Protein AF-A0A1V9YXZ9-F1 (afdb_monomer)

Solvent-accessible surface area (backbone atoms only — not comparable to full-atom values): 8005 Å² total; per-residue (Å²): 137,86,85,82,72,76,82,85,72,82,88,79,87,74,78,75,94,69,91,74,82,91,79,84,87,83,81,93,71,92,66,81,88,67,75,56,61,40,80,80,54,82,39,35,34,46,63,32,90,51,69,82,49,54,15,73,78,79,70,44,78,42,49,56,71,38,57,32,34,32,46,40,29,40,32,82,88,73,49,76,48,74,48,39,28,45,61,88,68,49,91,65,51,86,53,52,82,76,24,50,51,41,85,76,47,51,74,68,54,49,48,52,53,53,50,52,38,56,54,60,64,74,80,106

Radius of gyration: 17.52 Å; Cα contacts (8 Å, |Δi|>4): 151; chains: 1; bounding box: 34×38×49 Å

InterPro domains:
  IPR001510 Zinc finger, PARP-type [SM01336] (46-118)
  IPR036957 Zinc finger, PARP-type superfamily [G3DSA:3.30.1740.10] (43-123)

Sequence (124 aa):
MERYNKRWESERFFYCNVAIAPIDHFSISIMTKSNPWTLNTLPVIGTATSEGCLCQACKKNINEGDIRVGLIFHHLNGYIALDWHHLTCCENPWHLPTLDGFDLLTDEEKHKVHAWIKQSKIGA

Organism: NCBI:txid74557

Structure (mmCIF, N/CA/C/O backbone):
data_AF-A0A1V9YXZ9-F1
#
_entry.id   AF-A0A1V9YXZ9-F1
#
loop_
_atom_site.group_PDB
_atom_site.id
_atom_site.type_symbol
_atom_site.label_atom_id
_atom_site.label_alt_id
_atom_site.label_comp_id
_atom_site.label_asym_id
_atom_site.label_entity_id
_atom_site.label_seq_id
_atom_site.pdbx_PDB_ins_code
_atom_site.Cartn_x
_atom_site.Cartn_y
_atom_site.Cartn_z
_atom_site.occupancy
_atom_site.B_iso_or_equiv
_atom_site.auth_seq_id
_atom_site.auth_comp_id
_atom_site.auth_asym_id
_atom_site.auth_atom_id
_atom_site.pdbx_PDB_model_num
ATOM 1 N N . MET A 1 1 ? -2.073 -25.508 13.163 1.00 37.56 1 MET A N 1
ATOM 2 C CA . MET A 1 1 ? -0.839 -24.873 12.658 1.00 37.56 1 MET A CA 1
ATOM 3 C C . MET A 1 1 ? -0.704 -25.208 11.184 1.00 37.56 1 MET A C 1
ATOM 5 O O . MET A 1 1 ? -1.180 -26.261 10.789 1.00 37.56 1 MET A O 1
ATOM 9 N N . GLU A 1 2 ? -0.134 -24.277 10.418 1.00 33.00 2 GLU A N 1
ATOM 10 C CA . GLU A 1 2 ? 0.171 -24.340 8.976 1.00 33.00 2 GLU A CA 1
ATOM 11 C C . GLU A 1 2 ? -0.996 -24.239 7.981 1.00 33.00 2 GLU A C 1
ATOM 13 O O . GLU A 1 2 ? -1.503 -25.212 7.433 1.00 33.00 2 GLU A O 1
ATOM 18 N N . ARG A 1 3 ? -1.321 -22.991 7.626 1.00 26.98 3 ARG A N 1
ATOM 19 C CA . ARG A 1 3 ? -1.627 -22.635 6.233 1.00 26.98 3 ARG A CA 1
ATOM 20 C C . ARG A 1 3 ? -0.553 -21.671 5.730 1.00 26.98 3 ARG A C 1
ATOM 22 O O . ARG A 1 3 ? -0.813 -20.495 5.514 1.00 26.98 3 ARG A O 1
ATOM 29 N N . TYR A 1 4 ? 0.673 -22.178 5.597 1.00 30.27 4 TYR A N 1
ATOM 30 C CA . TYR A 1 4 ? 1.728 -21.504 4.840 1.00 30.27 4 TYR A CA 1
ATOM 31 C C . TYR A 1 4 ? 1.348 -21.598 3.358 1.00 30.27 4 TYR A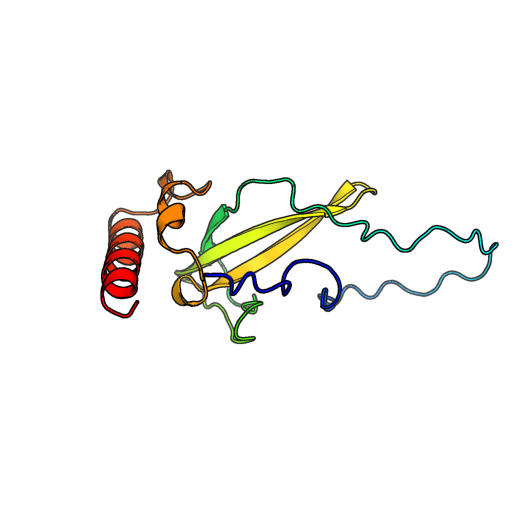 C 1
ATOM 33 O O . TYR A 1 4 ? 1.555 -22.620 2.700 1.00 30.27 4 TYR A O 1
ATOM 41 N N . ASN A 1 5 ? 0.645 -20.581 2.863 1.00 34.03 5 ASN A N 1
ATOM 42 C CA . ASN A 1 5 ? 0.140 -20.563 1.500 1.00 34.03 5 ASN A CA 1
ATOM 43 C C . ASN A 1 5 ? 1.293 -20.170 0.566 1.00 34.03 5 ASN A C 1
ATOM 45 O O . ASN A 1 5 ? 1.694 -19.010 0.516 1.00 34.03 5 ASN A O 1
ATOM 49 N N . LYS A 1 6 ? 1.808 -21.146 -0.191 1.00 32.34 6 LYS A N 1
ATOM 50 C CA . LYS A 1 6 ? 2.884 -21.041 -1.201 1.00 32.34 6 LYS A CA 1
ATOM 51 C C . LYS A 1 6 ? 2.549 -20.143 -2.409 1.00 32.34 6 LYS A C 1
ATOM 53 O O . LYS A 1 6 ? 3.050 -20.345 -3.510 1.00 32.34 6 LYS A O 1
ATOM 58 N N . ARG A 1 7 ? 1.647 -19.172 -2.255 1.00 37.72 7 ARG A N 1
ATOM 59 C CA . ARG A 1 7 ? 1.108 -18.377 -3.366 1.00 37.72 7 ARG A CA 1
ATOM 60 C C . ARG A 1 7 ? 2.096 -17.337 -3.904 1.00 37.72 7 ARG A C 1
ATOM 62 O O . ARG A 1 7 ? 1.895 -16.845 -5.009 1.00 37.72 7 ARG A O 1
ATOM 69 N N . TRP A 1 8 ? 3.163 -17.064 -3.159 1.00 41.72 8 TRP A N 1
ATOM 70 C CA . TRP A 1 8 ? 4.178 -16.066 -3.493 1.00 41.72 8 TRP A CA 1
ATOM 71 C C . TRP A 1 8 ? 5.422 -16.644 -4.186 1.00 41.72 8 TRP A C 1
ATOM 73 O O . TRP A 1 8 ? 6.291 -15.875 -4.580 1.00 41.72 8 TRP A O 1
ATOM 83 N N . GLU A 1 9 ? 5.528 -17.970 -4.354 1.00 34.22 9 GLU A N 1
ATOM 84 C CA . GLU A 1 9 ? 6.829 -18.591 -4.643 1.00 34.22 9 GLU A CA 1
ATOM 85 C C . GLU A 1 9 ? 7.149 -18.962 -6.096 1.00 34.22 9 GLU A C 1
ATOM 87 O O . GLU A 1 9 ? 8.321 -19.232 -6.339 1.00 34.22 9 GLU A O 1
ATOM 92 N N . SER A 1 10 ? 6.247 -18.945 -7.094 1.00 37.34 10 SER A N 1
ATOM 93 C CA . SER A 1 10 ? 6.754 -19.283 -8.448 1.00 37.34 10 SER A CA 1
ATOM 94 C C . SER A 1 10 ? 5.984 -18.944 -9.729 1.00 37.34 10 SER A C 1
ATOM 96 O O . SER A 1 10 ? 6.665 -18.843 -10.742 1.00 37.34 10 SER A O 1
ATOM 98 N N . GLU A 1 11 ? 4.653 -18.789 -9.818 1.00 36.62 11 GLU A N 1
ATOM 99 C CA . GLU A 1 11 ? 4.031 -18.999 -11.159 1.00 36.62 11 GLU A CA 1
ATOM 100 C C . GLU A 1 11 ? 2.892 -18.063 -11.616 1.00 36.62 11 GLU A C 1
ATOM 102 O O . GLU A 1 11 ? 2.134 -18.421 -12.517 1.00 36.62 11 GLU A O 1
ATOM 107 N N . ARG A 1 12 ? 2.751 -16.834 -11.097 1.00 37.88 12 ARG A N 1
ATOM 108 C CA . ARG A 1 12 ? 1.792 -15.856 -11.680 1.00 37.88 12 ARG A CA 1
ATOM 109 C C . ARG A 1 12 ? 2.315 -14.426 -11.772 1.00 37.88 12 ARG A C 1
ATOM 111 O O . ARG A 1 12 ? 1.612 -13.484 -11.417 1.00 37.88 12 ARG A O 1
ATOM 118 N N . PHE A 1 13 ? 3.508 -14.259 -12.327 1.00 37.16 13 PHE A N 1
ATOM 119 C CA . PHE A 1 13 ? 3.968 -12.952 -12.796 1.00 37.16 13 PHE A CA 1
ATOM 120 C C . PHE A 1 13 ? 3.314 -12.659 -14.153 1.00 37.16 13 PHE A C 1
ATOM 122 O O . PHE A 1 13 ? 3.871 -12.933 -15.213 1.00 37.16 13 PHE A O 1
ATOM 129 N N . PHE A 1 14 ? 2.062 -12.196 -14.127 1.00 31.89 14 PHE A N 1
ATOM 130 C CA . PHE A 1 14 ? 1.372 -11.751 -15.335 1.00 31.89 14 PHE A CA 1
ATOM 131 C C . PHE A 1 14 ? 1.866 -10.353 -15.711 1.00 31.89 14 PHE A C 1
ATOM 133 O O . PHE A 1 14 ? 1.565 -9.378 -15.029 1.00 31.89 14 PHE A O 1
ATOM 140 N N . TYR A 1 15 ? 2.625 -10.318 -16.806 1.00 32.00 15 TYR A N 1
ATOM 141 C CA . TYR A 1 15 ? 2.788 -9.232 -17.769 1.00 32.00 15 TYR A CA 1
ATOM 142 C C . TYR A 1 15 ? 1.979 -7.961 -17.468 1.00 32.00 15 TYR A C 1
ATOM 144 O O . TYR A 1 15 ? 0.788 -7.873 -17.766 1.00 32.00 15 TYR A O 1
ATOM 152 N N . CYS A 1 16 ? 2.670 -6.931 -16.981 1.00 29.05 16 CYS A N 1
ATOM 153 C CA . CYS A 1 16 ? 2.324 -5.575 -17.377 1.00 29.05 16 CYS A CA 1
ATOM 154 C C . CYS A 1 16 ? 2.778 -5.416 -18.840 1.00 29.05 16 CYS A C 1
ATOM 156 O O . CYS A 1 16 ? 3.889 -5.820 -19.183 1.00 29.05 16 CYS A O 1
ATOM 158 N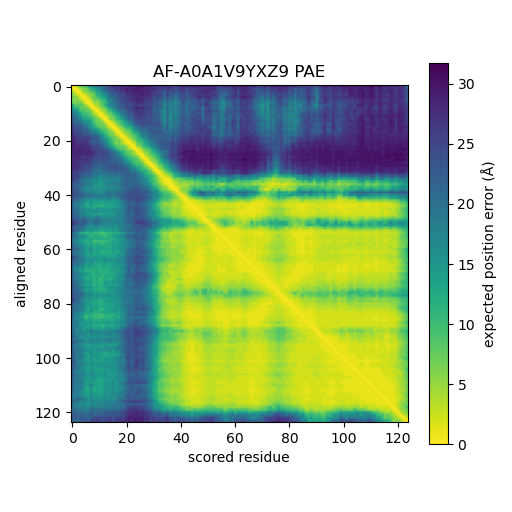 N . ASN A 1 17 ? 1.898 -4.914 -19.706 1.00 31.20 17 ASN A N 1
ATOM 159 C CA . ASN A 1 17 ? 2.102 -4.756 -21.148 1.00 31.20 17 ASN A CA 1
ATOM 160 C C . ASN A 1 17 ? 3.357 -3.929 -21.492 1.00 31.20 17 ASN A C 1
ATOM 162 O O . ASN A 1 17 ? 3.265 -2.728 -21.732 1.00 31.20 17 ASN A O 1
ATOM 166 N N . VAL A 1 18 ? 4.517 -4.572 -21.602 1.00 33.09 18 VAL A N 1
ATOM 167 C CA . VAL A 1 18 ? 5.636 -4.057 -22.391 1.00 33.09 18 VAL A CA 1
ATOM 168 C C . VAL A 1 18 ? 5.811 -5.020 -23.552 1.00 33.09 18 VAL A C 1
ATOM 170 O O . VAL A 1 18 ? 6.306 -6.133 -23.393 1.00 33.09 18 VAL A O 1
ATOM 173 N N . ALA A 1 19 ? 5.320 -4.611 -24.720 1.00 32.62 19 ALA A N 1
ATOM 174 C CA . ALA A 1 19 ? 5.580 -5.304 -25.968 1.00 32.62 19 ALA A CA 1
ATOM 175 C C . ALA A 1 19 ? 7.095 -5.301 -26.214 1.00 32.62 19 ALA A C 1
ATOM 177 O O . ALA A 1 19 ? 7.678 -4.255 -26.493 1.00 32.62 19 ALA A O 1
ATOM 178 N N . ILE A 1 20 ? 7.734 -6.463 -26.100 1.00 36.75 20 ILE A N 1
ATOM 179 C CA . ILE A 1 20 ? 9.104 -6.669 -26.569 1.00 36.75 20 ILE A CA 1
ATOM 180 C C . ILE A 1 20 ? 9.011 -7.677 -27.714 1.00 36.75 20 ILE A C 1
ATOM 182 O O . ILE A 1 20 ? 8.555 -8.805 -27.532 1.00 36.75 20 ILE A O 1
ATOM 186 N N . ALA A 1 21 ? 9.357 -7.206 -28.911 1.00 28.80 21 ALA A N 1
ATOM 187 C CA . ALA A 1 21 ? 9.360 -7.964 -30.158 1.00 28.80 21 ALA A CA 1
ATOM 188 C C . ALA A 1 21 ? 10.332 -9.166 -30.102 1.00 28.80 21 ALA A C 1
ATOM 190 O O . ALA A 1 21 ? 11.296 -9.130 -29.332 1.00 28.80 21 ALA A O 1
ATOM 191 N N . PRO A 1 22 ? 10.116 -10.223 -30.911 1.00 32.91 22 PRO A N 1
ATOM 192 C CA . PRO A 1 22 ? 10.967 -11.405 -30.892 1.00 32.91 22 PRO A CA 1
ATOM 193 C C . PRO A 1 22 ? 12.286 -11.122 -31.620 1.00 32.91 22 PRO A C 1
ATOM 195 O O . PRO A 1 22 ? 12.281 -10.597 -32.733 1.00 32.91 22 PRO A O 1
ATOM 198 N N . ILE A 1 23 ? 13.412 -11.494 -31.009 1.00 40.25 23 ILE A N 1
ATOM 199 C CA . ILE A 1 23 ? 14.691 -11.615 -31.713 1.00 40.25 23 ILE A CA 1
ATOM 200 C C . ILE A 1 23 ? 15.006 -13.105 -31.803 1.00 40.25 23 ILE A C 1
ATOM 202 O O . ILE A 1 23 ? 15.092 -13.801 -30.791 1.00 40.25 23 ILE A O 1
ATOM 206 N N . ASP A 1 24 ? 15.114 -13.565 -33.043 1.00 41.88 24 ASP A N 1
ATOM 207 C CA . ASP A 1 24 ? 15.441 -14.925 -33.438 1.00 41.88 24 ASP A CA 1
ATOM 208 C C . ASP A 1 24 ? 16.827 -15.380 -32.942 1.00 41.88 24 ASP A C 1
ATOM 210 O O . ASP A 1 24 ? 17.812 -14.649 -33.007 1.00 41.88 24 ASP A O 1
ATOM 214 N N . HIS A 1 25 ? 16.862 -16.660 -32.562 1.00 44.31 25 HIS A N 1
ATOM 215 C CA . HIS A 1 25 ? 17.956 -17.618 -32.754 1.00 44.31 25 HIS A CA 1
ATOM 216 C C . HIS A 1 25 ? 19.309 -17.387 -32.039 1.00 44.31 25 HIS A C 1
ATOM 218 O O . HIS A 1 25 ? 20.221 -16.805 -32.615 1.00 44.31 25 HIS A O 1
ATOM 224 N N . PHE A 1 26 ? 19.508 -18.020 -30.866 1.00 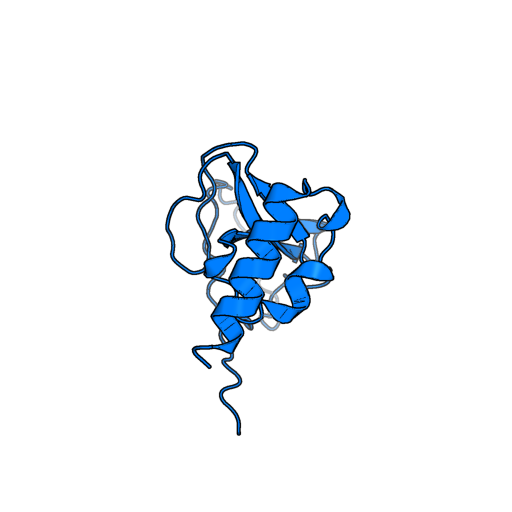36.69 26 PHE A N 1
ATOM 225 C CA . PHE A 1 26 ? 20.723 -18.817 -30.580 1.00 36.69 26 PHE A CA 1
ATOM 226 C C . PHE A 1 26 ? 20.607 -19.684 -29.300 1.00 36.69 26 PHE A C 1
ATOM 228 O O . PHE A 1 26 ? 20.377 -19.174 -28.211 1.00 36.69 26 PHE A O 1
ATOM 235 N N . SER A 1 27 ? 20.845 -20.991 -29.465 1.00 39.25 27 SER A N 1
ATOM 236 C CA . SER A 1 27 ? 21.409 -21.970 -28.510 1.00 39.25 27 SER A CA 1
ATOM 237 C C . SER A 1 27 ? 20.778 -22.156 -27.114 1.00 39.25 27 SER A C 1
ATOM 239 O O . SER A 1 27 ? 21.026 -21.409 -26.173 1.00 3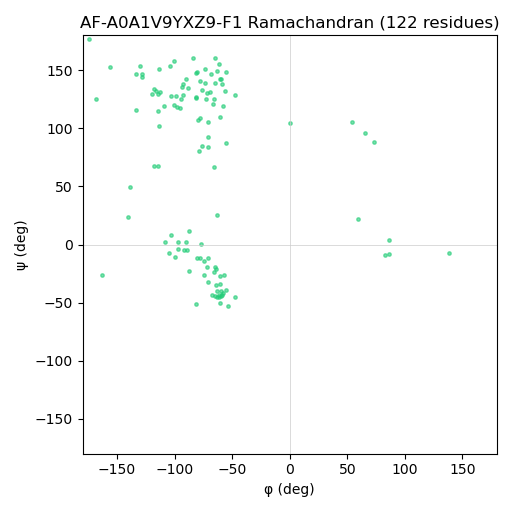9.25 27 SER A O 1
ATOM 241 N N . ILE A 1 28 ? 20.058 -23.275 -26.962 1.00 47.28 28 ILE A N 1
ATOM 242 C CA . ILE A 1 28 ? 19.501 -23.793 -25.703 1.00 47.28 28 ILE A CA 1
ATOM 243 C C . ILE A 1 28 ? 20.633 -24.312 -24.802 1.00 47.28 28 ILE A C 1
ATOM 245 O O . ILE A 1 28 ? 21.156 -25.406 -25.015 1.00 47.28 28 ILE A O 1
ATOM 249 N N . SER A 1 29 ? 20.976 -23.558 -23.758 1.00 40.25 29 SER A N 1
ATOM 250 C CA . SER A 1 29 ? 21.581 -24.106 -22.544 1.00 40.25 29 SER A CA 1
ATOM 251 C C . SER A 1 29 ? 20.466 -24.382 -21.533 1.00 40.25 29 SER A C 1
ATOM 253 O O . SER A 1 29 ? 19.636 -23.527 -21.226 1.00 40.25 29 SER A O 1
ATOM 255 N N . ILE A 1 30 ? 20.408 -25.621 -21.047 1.00 47.75 30 ILE A N 1
ATOM 256 C CA . ILE A 1 30 ? 19.454 -26.064 -20.028 1.00 47.75 30 ILE A CA 1
ATOM 257 C C . ILE A 1 30 ? 19.864 -25.418 -18.698 1.00 47.75 30 ILE A C 1
ATOM 259 O O . ILE A 1 30 ? 20.587 -26.014 -17.905 1.00 47.75 30 ILE A O 1
ATOM 263 N N . MET A 1 31 ? 19.445 -24.174 -18.464 1.00 40.06 31 MET A N 1
ATOM 264 C CA . MET A 1 31 ? 19.453 -23.589 -17.128 1.00 40.06 31 MET A CA 1
ATOM 265 C C . MET A 1 31 ? 18.198 -24.077 -16.410 1.00 40.06 31 MET A C 1
ATOM 267 O O . MET A 1 31 ? 17.084 -23.963 -16.928 1.00 40.06 31 MET A O 1
ATOM 271 N N . THR A 1 32 ? 18.374 -24.662 -15.227 1.00 47.50 32 THR A N 1
ATOM 272 C CA . THR A 1 32 ? 17.273 -24.893 -14.293 1.00 47.50 32 THR A CA 1
ATOM 273 C C . THR A 1 32 ? 16.467 -23.598 -14.188 1.00 47.50 32 THR A C 1
ATOM 275 O O . THR A 1 32 ? 17.045 -22.527 -14.027 1.00 47.50 32 THR A O 1
ATOM 278 N N . LYS A 1 33 ? 15.143 -23.681 -14.372 1.00 52.00 33 LYS A N 1
ATOM 279 C CA . LYS A 1 33 ? 14.213 -22.539 -14.371 1.00 52.00 33 LYS A CA 1
ATOM 280 C C . LYS A 1 33 ? 14.147 -21.881 -12.982 1.00 52.00 33 LYS A C 1
ATOM 282 O O . LYS A 1 33 ? 13.132 -21.980 -12.300 1.00 52.00 33 LYS A O 1
ATOM 287 N N . SER A 1 34 ? 15.224 -21.266 -12.511 1.00 67.25 34 SER A N 1
ATOM 288 C CA . SER A 1 34 ? 15.178 -20.391 -11.349 1.00 67.25 34 SER A CA 1
ATOM 289 C C . SER A 1 34 ? 14.413 -19.132 -11.744 1.00 67.25 34 SER A C 1
ATOM 291 O O . SER A 1 34 ? 14.655 -18.550 -12.802 1.00 67.25 34 SER A O 1
ATOM 293 N N . ASN A 1 35 ? 13.443 -18.737 -10.919 1.00 71.00 35 ASN A N 1
ATOM 294 C CA . ASN A 1 35 ? 12.774 -17.453 -11.079 1.00 71.00 35 ASN A CA 1
ATOM 295 C C . ASN A 1 35 ? 13.849 -16.351 -11.005 1.00 71.00 35 ASN A C 1
ATOM 297 O O . ASN A 1 35 ? 14.525 -16.257 -9.980 1.00 71.00 35 ASN A O 1
ATOM 301 N N . PRO A 1 36 ? 14.043 -15.541 -12.059 1.00 77.69 36 PRO A N 1
ATOM 302 C CA . PRO A 1 36 ? 15.078 -14.516 -12.059 1.00 77.69 36 PRO A CA 1
ATOM 303 C C . PRO A 1 36 ? 14.681 -13.282 -11.236 1.00 77.69 36 PRO A C 1
ATOM 305 O O . PRO A 1 36 ? 15.453 -12.328 -11.180 1.00 77.69 36 PRO A O 1
ATOM 308 N N . TRP A 1 37 ? 13.491 -13.278 -10.626 1.00 75.88 37 TRP A N 1
ATOM 309 C CA . TRP A 1 37 ? 13.005 -12.237 -9.730 1.00 75.88 37 TRP A CA 1
ATOM 310 C C . TRP A 1 37 ? 13.193 -12.627 -8.265 1.00 75.88 37 TRP A C 1
ATOM 312 O O . TRP A 1 37 ? 12.696 -13.662 -7.819 1.00 75.88 37 TRP A O 1
ATOM 322 N N . THR A 1 38 ? 13.828 -11.744 -7.500 1.00 76.06 38 THR A N 1
ATOM 323 C CA . THR A 1 38 ? 13.999 -11.876 -6.051 1.00 76.06 38 THR A CA 1
ATOM 324 C C . THR A 1 38 ? 13.228 -10.770 -5.333 1.00 76.06 38 THR A C 1
ATOM 326 O O . THR A 1 38 ? 13.397 -9.587 -5.640 1.00 76.06 38 THR A O 1
ATOM 329 N N . LEU A 1 39 ? 12.414 -11.149 -4.344 1.00 71.56 39 LEU A N 1
ATOM 330 C CA . LEU A 1 39 ? 11.810 -10.229 -3.375 1.00 71.56 39 LEU A CA 1
ATOM 331 C C . LEU A 1 39 ? 12.892 -9.835 -2.360 1.00 71.56 39 LEU A C 1
ATOM 333 O O . LEU A 1 39 ? 13.064 -10.504 -1.346 1.00 71.56 39 LEU A O 1
ATOM 337 N N . ASN A 1 40 ? 13.698 -8.825 -2.684 1.00 59.81 40 ASN A N 1
ATOM 338 C CA . ASN A 1 40 ? 14.900 -8.501 -1.904 1.00 59.81 40 ASN A CA 1
ATOM 339 C C . ASN A 1 40 ? 14.782 -7.203 -1.089 1.00 59.81 40 ASN A C 1
ATOM 341 O O . ASN A 1 40 ? 15.741 -6.786 -0.446 1.00 59.81 40 ASN A O 1
ATOM 345 N N . THR A 1 41 ? 13.627 -6.543 -1.121 1.00 66.19 41 THR A N 1
ATOM 346 C CA . THR A 1 41 ? 13.435 -5.201 -0.561 1.00 66.19 41 THR A CA 1
ATOM 347 C C . THR A 1 41 ? 12.242 -5.157 0.383 1.00 66.19 41 THR A C 1
ATOM 349 O O . THR A 1 41 ? 11.260 -5.885 0.219 1.00 66.19 41 THR A O 1
ATOM 352 N N . LEU A 1 42 ? 12.356 -4.307 1.410 1.00 73.62 42 LEU A N 1
ATOM 353 C CA . LEU A 1 42 ? 11.254 -4.016 2.320 1.00 73.62 42 LEU A CA 1
ATOM 354 C C . LEU A 1 42 ? 10.060 -3.511 1.492 1.00 73.62 42 LEU A C 1
ATOM 35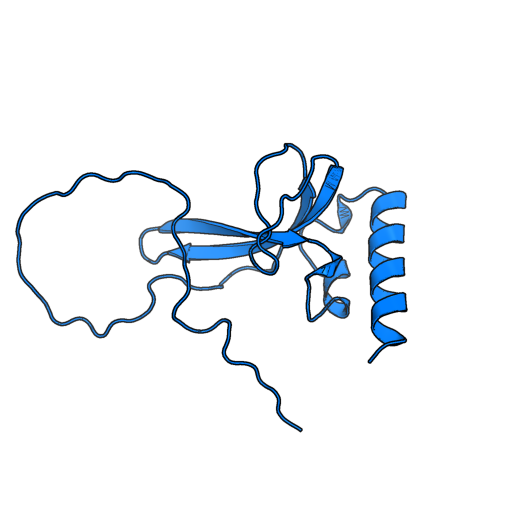6 O O . LEU A 1 42 ? 10.256 -2.651 0.630 1.00 73.62 42 LEU A O 1
ATOM 360 N N . PRO A 1 43 ? 8.841 -4.035 1.714 1.00 86.94 43 PRO A N 1
ATOM 361 C CA . PRO A 1 43 ? 7.655 -3.498 1.069 1.00 86.94 43 PRO A CA 1
ATOM 362 C C . PRO A 1 43 ? 7.515 -2.001 1.350 1.00 86.94 43 PRO A C 1
ATOM 364 O O . PRO A 1 43 ? 7.882 -1.520 2.425 1.00 86.94 43 PRO A O 1
ATOM 367 N N . VAL A 1 44 ? 6.948 -1.285 0.388 1.00 92.31 44 VAL A N 1
ATOM 368 C CA . VAL A 1 44 ? 6.687 0.153 0.487 1.00 92.31 44 VAL A CA 1
ATOM 369 C C . VAL A 1 44 ? 5.206 0.406 0.735 1.00 92.31 44 VAL A C 1
ATOM 371 O O . VAL A 1 44 ? 4.352 -0.382 0.326 1.00 92.31 44 VAL A O 1
ATOM 374 N N . ILE A 1 45 ? 4.877 1.525 1.363 1.00 94.62 45 ILE A N 1
ATOM 375 C CA . ILE A 1 45 ? 3.512 2.029 1.497 1.00 94.62 45 ILE A CA 1
ATOM 376 C C . ILE A 1 45 ? 3.461 3.481 1.035 1.00 94.62 45 ILE A C 1
ATOM 378 O O . ILE A 1 45 ? 4.397 4.251 1.229 1.00 94.62 45 ILE A O 1
ATOM 382 N N . GLY A 1 46 ? 2.359 3.861 0.402 1.00 95.19 46 GLY A N 1
ATOM 383 C CA . GLY A 1 46 ? 2.155 5.234 -0.026 1.00 95.19 46 GLY A CA 1
ATOM 384 C C . GLY A 1 46 ? 0.767 5.458 -0.594 1.00 95.19 46 GLY A C 1
ATOM 385 O O . GLY A 1 46 ? -0.028 4.526 -0.739 1.00 95.19 46 GLY A O 1
ATOM 386 N N . THR A 1 47 ? 0.499 6.705 -0.945 1.00 95.81 47 THR A N 1
ATOM 387 C CA . THR A 1 47 ? -0.763 7.119 -1.556 1.00 95.81 47 THR A CA 1
ATOM 388 C C . THR A 1 47 ? -0.638 7.089 -3.076 1.00 95.81 47 THR A C 1
ATOM 390 O O . THR A 1 47 ? 0.396 7.448 -3.646 1.00 95.81 47 THR A O 1
ATOM 393 N N . ALA A 1 48 ? -1.666 6.597 -3.760 1.00 94.00 48 ALA A N 1
ATOM 394 C CA . ALA A 1 48 ? -1.705 6.579 -5.212 1.00 94.00 48 ALA A CA 1
ATOM 395 C C . ALA A 1 48 ? -1.778 8.011 -5.762 1.00 94.00 48 ALA A C 1
ATOM 397 O O . ALA A 1 48 ? -2.709 8.749 -5.468 1.00 94.00 48 ALA A O 1
ATOM 398 N N . THR A 1 49 ? -0.797 8.389 -6.578 1.00 89.81 49 THR A N 1
ATOM 399 C CA . THR A 1 49 ? -0.699 9.715 -7.214 1.00 89.81 49 THR A CA 1
ATOM 400 C C . THR A 1 49 ? -1.351 9.781 -8.593 1.00 89.81 49 THR A C 1
ATOM 402 O O . THR A 1 49 ? -1.357 10.833 -9.220 1.00 89.81 49 THR A O 1
ATOM 405 N N . SER A 1 50 ? -1.830 8.648 -9.103 1.00 83.31 50 SER A N 1
ATOM 406 C CA . SER A 1 50 ? -2.520 8.549 -10.381 1.00 83.31 50 SER A CA 1
ATOM 407 C C . SER A 1 50 ? -3.417 7.321 -10.412 1.00 83.31 50 SER A C 1
ATOM 409 O O . SER A 1 50 ? -3.147 6.305 -9.757 1.00 83.31 50 SER A O 1
ATOM 411 N N . GLU A 1 51 ? -4.467 7.404 -11.219 1.00 76.12 51 GLU A N 1
ATOM 412 C CA . GLU A 1 51 ? -5.296 6.263 -11.575 1.00 76.12 51 GLU A CA 1
ATOM 413 C C . GLU A 1 51 ? -4.595 5.412 -12.645 1.00 76.12 51 GLU A C 1
ATOM 415 O O . GLU A 1 51 ? -3.971 5.932 -13.570 1.00 76.12 51 GLU A O 1
ATOM 420 N N . GLY A 1 52 ? -4.695 4.084 -12.537 1.00 74.81 52 GLY A N 1
ATOM 421 C CA . GLY A 1 52 ? -4.206 3.172 -13.583 1.00 74.81 52 GLY A CA 1
ATOM 422 C C . GLY A 1 52 ? -3.472 1.931 -13.085 1.00 74.81 52 GLY A C 1
ATOM 423 O O . GLY A 1 52 ? -3.185 1.033 -13.875 1.00 74.81 52 GLY A O 1
ATOM 424 N N . CYS A 1 53 ? -3.192 1.826 -11.784 1.00 82.62 53 CYS A N 1
ATOM 425 C CA . CYS A 1 53 ? -2.622 0.608 -11.211 1.00 82.62 53 CYS A CA 1
ATOM 426 C C . CYS A 1 53 ? -3.727 -0.375 -10.797 1.00 82.62 53 CYS A C 1
ATOM 428 O O . CYS A 1 53 ? -4.699 -0.001 -10.143 1.00 82.62 53 CYS A O 1
ATOM 430 N N . LEU A 1 54 ? -3.557 -1.653 -11.139 1.00 91.31 54 LEU A N 1
ATOM 431 C CA . LEU A 1 54 ? -4.417 -2.738 -10.665 1.00 91.31 54 LEU A CA 1
ATOM 432 C C . LEU A 1 54 ? -3.811 -3.380 -9.419 1.00 91.31 54 LEU A C 1
ATOM 434 O O . LEU A 1 54 ? -2.624 -3.702 -9.393 1.00 91.31 54 LEU A O 1
ATOM 438 N N . CYS A 1 55 ? -4.646 -3.632 -8.416 1.00 93.19 55 CYS A N 1
ATOM 439 C CA . CYS A 1 55 ? -4.255 -4.420 -7.257 1.00 93.19 55 CYS A CA 1
ATOM 440 C C . CYS A 1 55 ? -3.983 -5.869 -7.669 1.00 93.19 55 CYS A C 1
ATOM 442 O O . CYS A 1 55 ? -4.856 -6.545 -8.223 1.00 93.19 55 CYS A O 1
ATOM 444 N N . GLN A 1 56 ? -2.799 -6.389 -7.353 1.00 90.94 56 GLN A N 1
ATOM 445 C CA . GLN A 1 56 ? -2.410 -7.733 -7.779 1.00 90.94 56 GLN A CA 1
ATOM 446 C C . GLN A 1 56 ? -3.151 -8.856 -7.041 1.00 90.94 56 GLN A C 1
ATOM 448 O O . GLN A 1 56 ? -3.258 -9.961 -7.579 1.00 90.94 56 GLN A O 1
ATOM 453 N N . ALA A 1 57 ? -3.738 -8.572 -5.875 1.00 89.00 57 ALA A N 1
ATOM 454 C CA . ALA A 1 57 ? -4.532 -9.537 -5.114 1.00 89.00 57 ALA A CA 1
ATOM 455 C C . ALA A 1 57 ? -5.975 -9.668 -5.633 1.00 89.00 57 ALA A C 1
ATOM 457 O O . ALA A 1 57 ? -6.437 -10.778 -5.894 1.00 89.00 57 ALA A O 1
ATOM 458 N N . CYS A 1 58 ? -6.686 -8.548 -5.804 1.00 92.12 58 CYS A N 1
ATOM 459 C CA . CYS A 1 58 ? -8.115 -8.548 -6.142 1.00 92.12 58 CYS A CA 1
ATOM 460 C C . CYS A 1 58 ? -8.420 -8.185 -7.606 1.00 92.12 58 CYS A C 1
ATOM 462 O O . CYS A 1 58 ? -9.572 -8.283 -8.023 1.00 92.12 58 CYS A O 1
ATOM 464 N N . LYS A 1 59 ? -7.404 -7.774 -8.380 1.00 92.00 59 LYS A N 1
ATOM 465 C CA . LYS A 1 59 ? -7.482 -7.383 -9.800 1.00 92.00 59 LYS A CA 1
ATOM 466 C C . LYS A 1 59 ? -8.428 -6.209 -10.095 1.00 92.00 59 LYS A C 1
ATOM 468 O O . LYS A 1 59 ? -8.859 -6.041 -11.230 1.00 92.00 59 LYS A O 1
ATOM 473 N N . LYS A 1 60 ? -8.724 -5.383 -9.087 1.00 93.06 60 LYS A N 1
ATOM 474 C CA . LYS A 1 60 ? -9.481 -4.127 -9.221 1.00 93.06 60 LYS A CA 1
ATOM 475 C C . LYS A 1 60 ? -8.544 -2.920 -9.241 1.00 93.06 60 LYS A C 1
ATOM 477 O O . LYS A 1 60 ? -7.426 -3.005 -8.729 1.00 93.06 60 LYS A O 1
ATOM 482 N N . ASN A 1 61 ? -9.021 -1.806 -9.790 1.00 94.31 61 ASN A N 1
ATOM 483 C CA . ASN A 1 61 ? -8.290 -0.541 -9.817 1.00 94.31 61 ASN A CA 1
ATOM 484 C C . ASN A 1 61 ? -7.971 -0.038 -8.405 1.00 94.31 61 ASN A C 1
ATOM 486 O O . ASN A 1 61 ? -8.765 -0.188 -7.474 1.00 94.31 61 ASN A O 1
ATOM 490 N N . ILE A 1 62 ? -6.787 0.549 -8.274 1.00 93.50 62 ILE A N 1
ATOM 491 C CA . ILE A 1 62 ? -6.388 1.413 -7.169 1.00 93.50 62 ILE A CA 1
ATOM 492 C C . ILE A 1 62 ? -6.580 2.839 -7.681 1.00 93.50 62 ILE A C 1
ATOM 494 O O . ILE A 1 62 ? -5.971 3.206 -8.692 1.00 93.50 62 ILE A O 1
ATOM 498 N N . ASN A 1 63 ? -7.459 3.596 -7.035 1.00 94.00 63 ASN A N 1
ATOM 499 C CA . ASN A 1 63 ? -7.796 4.944 -7.471 1.00 94.00 63 ASN A CA 1
ATOM 500 C C . ASN A 1 63 ? -6.778 5.946 -6.926 1.00 94.00 63 ASN A C 1
ATOM 502 O O . ASN A 1 63 ? -6.063 5.661 -5.964 1.00 94.00 63 ASN A O 1
ATOM 506 N N . GLU A 1 64 ? -6.709 7.124 -7.535 1.00 93.88 64 GLU A N 1
ATOM 507 C CA . GLU A 1 64 ? -5.906 8.224 -7.012 1.00 93.88 64 GLU A CA 1
ATOM 508 C C . GLU A 1 64 ? -6.376 8.597 -5.596 1.00 93.88 64 GLU A C 1
ATOM 510 O O . GLU A 1 64 ? -7.570 8.600 -5.298 1.00 93.88 64 GLU A O 1
ATOM 515 N N . GLY A 1 65 ? -5.429 8.854 -4.695 1.00 93.88 65 GLY A N 1
ATOM 516 C CA . GLY A 1 65 ? -5.698 9.097 -3.277 1.00 93.88 65 GLY A CA 1
ATOM 517 C C . GLY A 1 65 ? -5.863 7.835 -2.419 1.00 93.88 65 GLY A C 1
ATOM 518 O O . GLY A 1 65 ? -5.870 7.943 -1.192 1.00 93.88 65 GLY A O 1
ATOM 519 N N . ASP A 1 66 ? -5.944 6.634 -3.006 1.00 95.06 66 ASP A N 1
ATOM 520 C CA . ASP A 1 66 ? -5.995 5.395 -2.224 1.00 95.06 66 ASP A CA 1
ATOM 521 C C . ASP A 1 66 ? -4.627 5.062 -1.608 1.00 95.06 66 ASP A C 1
ATOM 523 O O . ASP A 1 66 ? -3.584 5.128 -2.266 1.00 95.06 66 ASP A O 1
ATOM 527 N N . ILE A 1 67 ? -4.635 4.594 -0.355 1.00 96.25 67 ILE A N 1
ATOM 528 C CA . ILE A 1 67 ? -3.447 4.013 0.282 1.00 96.25 67 ILE A CA 1
ATOM 529 C C . ILE A 1 67 ? -3.184 2.632 -0.329 1.00 96.25 67 ILE A C 1
ATOM 531 O O . ILE A 1 67 ? -4.043 1.739 -0.308 1.00 96.25 67 ILE A O 1
ATOM 535 N N . ARG A 1 68 ? -1.966 2.437 -0.830 1.00 95.50 68 ARG A N 1
ATOM 536 C CA . ARG A 1 68 ? -1.508 1.203 -1.470 1.00 95.50 68 ARG A CA 1
ATOM 537 C C . ARG A 1 68 ? -0.180 0.722 -0.901 1.00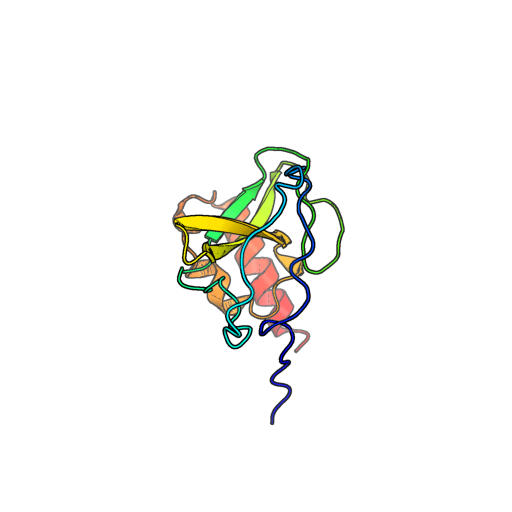 95.50 68 ARG A C 1
ATOM 539 O O . ARG A 1 68 ? 0.631 1.502 -0.409 1.00 95.50 68 ARG A O 1
ATOM 546 N N . VAL A 1 69 ? 0.034 -0.582 -1.003 1.00 93.56 69 VAL A N 1
ATOM 547 C CA . VAL A 1 69 ? 1.242 -1.275 -0.549 1.00 93.56 69 VAL A CA 1
ATOM 548 C C . VAL A 1 69 ? 1.936 -1.887 -1.757 1.00 93.56 69 VAL A C 1
ATOM 550 O O . VAL A 1 69 ? 1.277 -2.501 -2.596 1.00 93.56 69 VAL A O 1
ATOM 553 N N . GLY A 1 70 ? 3.241 -1.673 -1.874 1.00 91.88 70 GLY A N 1
ATOM 554 C CA . GLY A 1 70 ? 4.063 -2.106 -2.996 1.00 91.88 70 GLY A CA 1
ATOM 555 C C . GLY A 1 70 ? 5.062 -3.188 -2.593 1.00 91.88 70 GLY A C 1
ATOM 556 O O . GLY A 1 70 ? 5.791 -3.023 -1.617 1.00 91.88 70 GLY A O 1
ATOM 557 N N . LEU A 1 71 ? 5.128 -4.273 -3.362 1.00 89.00 71 LEU A N 1
ATOM 558 C CA . LEU A 1 71 ? 6.190 -5.277 -3.273 1.00 89.00 71 LEU A CA 1
ATOM 559 C C . LEU A 1 71 ? 7.196 -5.041 -4.395 1.00 89.00 71 LEU A C 1
ATOM 561 O O . LEU A 1 71 ? 6.831 -5.075 -5.570 1.00 89.00 71 LEU A O 1
ATOM 565 N N . ILE A 1 72 ? 8.449 -4.783 -4.029 1.00 85.69 72 ILE A N 1
ATOM 566 C CA . ILE A 1 72 ? 9.526 -4.527 -4.983 1.00 85.69 72 ILE A CA 1
ATOM 567 C C . ILE A 1 72 ? 10.242 -5.845 -5.294 1.00 85.69 72 ILE A C 1
ATOM 569 O O . ILE A 1 72 ? 10.700 -6.556 -4.399 1.00 85.69 72 ILE A O 1
ATOM 573 N N . PHE A 1 73 ? 10.391 -6.143 -6.580 1.00 83.81 73 PHE A N 1
ATOM 574 C CA . PHE A 1 73 ? 11.122 -7.303 -7.074 1.00 83.81 73 PHE A CA 1
ATOM 575 C C . PHE A 1 73 ? 12.305 -6.849 -7.913 1.00 83.81 73 PHE A C 1
ATOM 577 O O . PHE A 1 73 ? 12.163 -6.017 -8.808 1.00 83.81 73 PHE A O 1
ATOM 584 N N . HIS A 1 74 ? 13.464 -7.444 -7.660 1.00 82.69 74 HIS A N 1
ATOM 585 C CA . HIS A 1 74 ? 14.665 -7.221 -8.453 1.00 82.69 74 HIS A CA 1
ATOM 586 C C . HIS A 1 74 ? 14.894 -8.403 -9.386 1.00 82.69 74 HIS A C 1
ATOM 588 O O . HIS A 1 74 ? 14.935 -9.548 -8.941 1.00 82.69 74 HIS A O 1
ATOM 594 N N . HIS A 1 75 ? 15.063 -8.125 -10.673 1.00 82.25 75 HIS A N 1
ATOM 595 C CA . HIS A 1 75 ? 15.510 -9.108 -11.646 1.00 82.25 75 HIS A CA 1
ATOM 596 C C . HIS A 1 75 ? 17.032 -9.245 -11.588 1.00 82.25 75 HIS A C 1
ATOM 598 O O . HIS A 1 75 ? 17.739 -8.247 -11.431 1.00 82.25 75 HIS A O 1
ATOM 604 N N . LEU A 1 76 ? 17.557 -10.441 -11.849 1.00 79.75 76 LEU A N 1
ATOM 605 C CA . LEU A 1 76 ? 19.005 -10.679 -11.955 1.00 79.75 76 LEU A CA 1
ATOM 606 C C . LEU A 1 76 ? 19.696 -9.802 -13.018 1.00 79.75 76 LEU A C 1
ATOM 608 O O . LEU A 1 76 ? 20.869 -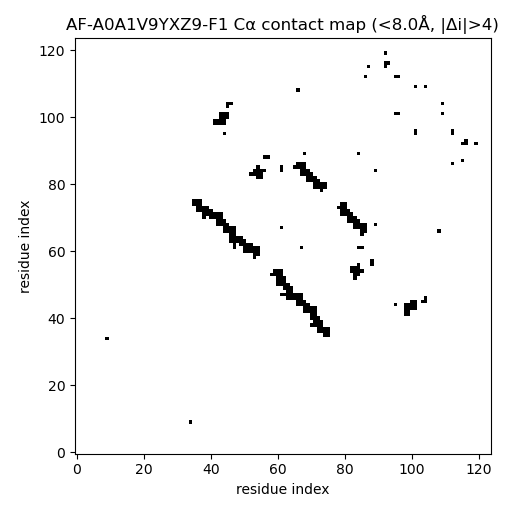9.476 -12.880 1.00 79.75 76 LEU A O 1
ATOM 612 N N . ASN A 1 77 ? 18.957 -9.360 -14.040 1.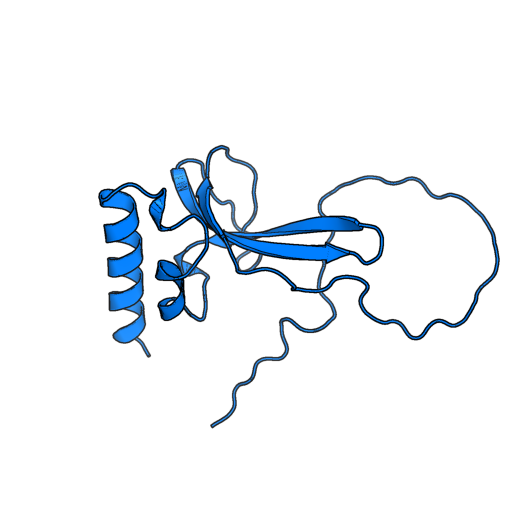00 84.44 77 ASN A N 1
ATOM 613 C CA . ASN A 1 77 ? 19.460 -8.450 -15.086 1.00 84.44 77 ASN A CA 1
ATOM 614 C C . ASN A 1 77 ? 19.322 -6.954 -14.729 1.00 84.44 77 ASN A C 1
ATOM 616 O O . ASN A 1 77 ? 19.448 -6.108 -15.608 1.00 84.44 77 ASN A O 1
ATOM 620 N N . GLY A 1 78 ? 19.009 -6.615 -13.475 1.00 80.00 78 GLY A N 1
ATOM 621 C CA . GLY A 1 78 ? 18.933 -5.229 -13.001 1.00 80.00 78 GLY A CA 1
ATOM 622 C C . GLY A 1 78 ? 17.591 -4.521 -13.219 1.00 80.00 78 GLY A C 1
ATOM 623 O O . GLY A 1 78 ? 17.475 -3.343 -12.891 1.00 80.00 78 GLY A O 1
ATOM 624 N N . TYR A 1 79 ? 16.566 -5.207 -13.733 1.00 80.75 79 TYR A N 1
ATOM 625 C CA . TYR A 1 79 ? 15.206 -4.655 -13.792 1.00 80.75 79 TYR A CA 1
ATOM 626 C C . TYR A 1 79 ? 14.552 -4.629 -12.409 1.00 80.75 79 TYR A C 1
ATOM 628 O O . TYR A 1 79 ? 14.825 -5.485 -11.569 1.00 80.75 79 TYR A O 1
ATOM 636 N N . ILE A 1 80 ? 13.645 -3.675 -12.199 1.00 84.38 80 ILE A N 1
ATOM 637 C CA . ILE A 1 80 ? 12.822 -3.582 -10.993 1.00 84.38 80 ILE A CA 1
ATOM 638 C C . ILE A 1 80 ? 11.357 -3.684 -11.409 1.00 84.38 80 ILE A C 1
ATOM 640 O O . ILE A 1 80 ? 10.918 -2.974 -12.314 1.00 84.38 80 ILE A O 1
ATOM 644 N N . ALA A 1 81 ? 10.609 -4.563 -10.750 1.00 84.50 81 ALA A N 1
ATOM 645 C CA . ALA A 1 81 ? 9.159 -4.641 -10.851 1.00 84.50 81 ALA A CA 1
ATOM 646 C C . ALA A 1 81 ? 8.528 -4.250 -9.512 1.00 84.50 81 ALA A C 1
ATOM 648 O O . ALA A 1 81 ? 9.130 -4.434 -8.454 1.00 84.50 81 ALA A O 1
ATOM 649 N N . LEU A 1 82 ? 7.320 -3.695 -9.571 1.00 86.75 82 LEU A N 1
ATOM 650 C CA . LEU A 1 82 ? 6.578 -3.247 -8.401 1.00 86.75 82 LEU A CA 1
ATOM 651 C C . LEU A 1 82 ? 5.137 -3.735 -8.498 1.00 86.75 82 LEU A C 1
ATOM 653 O O . LEU A 1 82 ? 4.395 -3.306 -9.385 1.00 86.75 82 LEU A O 1
ATOM 657 N N . ASP A 1 83 ? 4.745 -4.599 -7.569 1.00 90.00 83 ASP A N 1
ATOM 658 C CA . ASP A 1 83 ? 3.367 -5.064 -7.458 1.00 90.00 83 ASP A CA 1
ATOM 659 C C . ASP A 1 83 ? 2.620 -4.225 -6.432 1.00 90.00 83 ASP A C 1
ATOM 661 O O . ASP A 1 83 ? 2.952 -4.222 -5.248 1.00 90.00 83 ASP A O 1
ATOM 665 N N . TRP A 1 84 ? 1.588 -3.521 -6.892 1.00 92.69 84 TRP A N 1
ATOM 666 C CA . TRP A 1 84 ? 0.720 -2.727 -6.031 1.00 92.69 84 TRP A CA 1
ATOM 667 C C . TRP A 1 84 ? -0.464 -3.541 -5.507 1.00 92.69 84 TRP A C 1
ATOM 669 O O . TRP A 1 84 ? -1.088 -4.323 -6.228 1.00 92.69 84 TRP A O 1
ATOM 679 N N . HIS A 1 85 ? -0.824 -3.292 -4.253 1.00 93.12 85 HIS A N 1
ATOM 680 C CA . HIS A 1 85 ? -1.945 -3.902 -3.549 1.00 93.12 85 HIS A CA 1
ATOM 681 C C . HIS A 1 85 ? -2.749 -2.829 -2.810 1.00 93.12 85 HIS A C 1
ATOM 683 O O . HIS A 1 85 ? -2.181 -1.861 -2.305 1.00 93.12 85 HIS A O 1
ATOM 689 N N . HIS A 1 86 ? -4.069 -3.003 -2.699 1.00 95.12 86 HIS A N 1
ATOM 690 C CA . HIS A 1 86 ? -4.865 -2.190 -1.773 1.00 95.12 86 HIS A CA 1
ATOM 691 C C . HIS A 1 86 ? -4.425 -2.447 -0.331 1.00 95.12 86 HIS A C 1
ATOM 693 O O . HIS A 1 86 ? -4.102 -3.584 0.025 1.00 95.12 86 HIS A O 1
ATOM 699 N N . LEU A 1 87 ? -4.543 -1.429 0.524 1.00 94.12 87 LEU A N 1
ATOM 700 C CA . LEU A 1 87 ? -4.358 -1.553 1.973 1.00 94.12 87 LEU A CA 1
ATOM 701 C C . LEU A 1 87 ? -5.122 -2.755 2.567 1.00 94.12 87 LEU A C 1
ATOM 703 O O . LEU A 1 87 ? -4.571 -3.540 3.337 1.00 94.12 87 LEU A O 1
ATOM 707 N N . THR A 1 88 ? -6.379 -2.934 2.157 1.00 93.19 88 THR A N 1
ATOM 708 C CA . THR A 1 88 ? -7.276 -3.990 2.657 1.00 93.19 88 THR A CA 1
ATOM 709 C C . THR A 1 88 ? -7.019 -5.372 2.063 1.00 93.19 88 THR A C 1
ATOM 711 O O . THR A 1 88 ? -7.548 -6.364 2.555 1.00 93.19 88 THR A O 1
ATOM 714 N N . CYS A 1 89 ? -6.205 -5.462 1.009 1.00 91.88 89 CYS A N 1
ATOM 715 C CA . CYS A 1 89 ? -5.827 -6.732 0.391 1.00 91.88 89 CYS A CA 1
ATOM 716 C C . CYS A 1 89 ? -4.560 -7.343 1.011 1.00 91.88 89 CYS A C 1
ATOM 718 O O . CYS A 1 89 ? -4.091 -8.375 0.536 1.00 91.88 89 CYS A O 1
ATOM 720 N N . CYS A 1 90 ? -3.987 -6.704 2.034 1.00 84.12 90 CYS A N 1
ATOM 721 C CA . CYS A 1 90 ? -2.790 -7.182 2.713 1.00 84.12 90 CYS A CA 1
ATOM 722 C C . CYS A 1 90 ? -3.138 -8.265 3.743 1.00 84.12 90 CYS A C 1
ATOM 724 O O . CYS A 1 90 ? -3.949 -8.030 4.636 1.00 84.12 90 CYS A O 1
ATOM 726 N N . GLU A 1 91 ? -2.478 -9.424 3.662 1.00 77.75 91 GLU A N 1
ATOM 727 C CA . GLU A 1 91 ? -2.677 -10.539 4.606 1.00 77.75 91 GLU A CA 1
ATOM 728 C C . GLU A 1 91 ? -2.098 -10.234 5.998 1.00 77.75 91 GLU A C 1
ATOM 730 O O . GLU A 1 91 ? -2.661 -10.643 7.013 1.00 77.75 91 GLU A O 1
ATOM 735 N N . ASN A 1 92 ? -1.007 -9.457 6.055 1.00 82.56 92 ASN A N 1
ATOM 736 C CA . ASN A 1 92 ? -0.254 -9.191 7.283 1.00 82.56 92 ASN A CA 1
ATOM 737 C C . ASN A 1 92 ? -0.265 -7.690 7.643 1.00 82.56 92 ASN A C 1
ATOM 739 O O . ASN A 1 92 ? 0.783 -7.038 7.607 1.00 82.56 92 ASN A O 1
ATOM 743 N N . PRO A 1 93 ? -1.421 -7.109 8.019 1.00 85.88 93 PRO A N 1
ATOM 744 C CA . PRO A 1 93 ? -1.548 -5.669 8.244 1.00 85.88 93 PRO A CA 1
ATOM 745 C C . PRO A 1 93 ? -0.700 -5.151 9.422 1.00 85.88 93 PRO A C 1
ATOM 747 O O . PRO A 1 93 ? -0.375 -3.970 9.480 1.00 85.88 93 PRO A O 1
ATOM 750 N N . TRP A 1 94 ? -0.276 -6.018 10.346 1.00 86.25 94 TRP A N 1
ATOM 751 C CA . TRP A 1 94 ? 0.540 -5.651 11.516 1.00 86.25 94 TRP A CA 1
ATOM 752 C C . TRP A 1 94 ? 1.896 -5.032 11.173 1.00 86.25 94 TRP A C 1
ATOM 754 O O . TRP A 1 94 ? 2.413 -4.252 11.967 1.00 86.25 94 TRP A O 1
ATOM 764 N N . HIS A 1 95 ? 2.450 -5.361 10.005 1.00 87.88 95 HIS A N 1
ATOM 765 C CA . HIS A 1 95 ? 3.738 -4.843 9.544 1.00 87.88 95 HIS A CA 1
ATOM 766 C C . HIS A 1 95 ? 3.616 -3.535 8.753 1.00 87.88 95 HIS A C 1
ATOM 768 O O . HIS A 1 95 ? 4.631 -2.940 8.419 1.00 87.88 95 HIS A O 1
ATOM 774 N N . LEU A 1 96 ? 2.402 -3.051 8.467 1.00 90.81 96 LEU A N 1
ATOM 775 C CA . LEU A 1 96 ? 2.209 -1.825 7.682 1.00 90.81 96 LEU A CA 1
ATOM 776 C C . LEU A 1 96 ? 2.935 -0.594 8.263 1.00 90.81 96 LEU A C 1
ATOM 778 O O .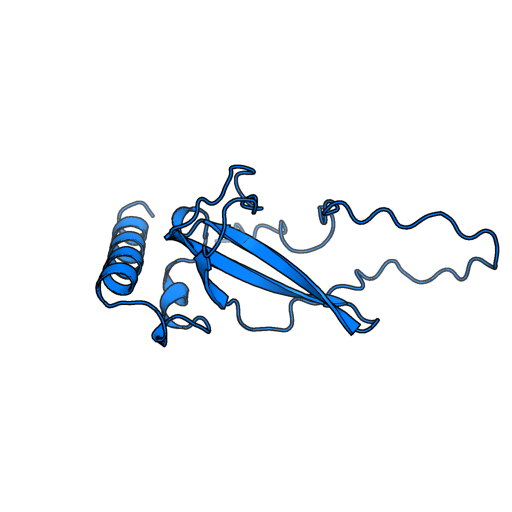 LEU A 1 96 ? 3.511 0.150 7.474 1.00 90.81 96 LEU A O 1
ATOM 782 N N . PRO A 1 97 ? 2.991 -0.380 9.596 1.00 93.56 97 PRO A N 1
ATOM 783 C CA . PRO A 1 97 ? 3.730 0.749 10.165 1.00 93.56 97 PRO A CA 1
ATOM 784 C C . PRO A 1 97 ? 5.255 0.624 10.066 1.00 93.56 97 PRO A C 1
ATOM 786 O O . PRO A 1 97 ? 5.953 1.587 10.351 1.00 93.56 97 PRO A O 1
ATOM 789 N N . THR A 1 98 ? 5.786 -0.553 9.715 1.00 91.12 98 THR A N 1
ATOM 790 C CA . THR A 1 98 ? 7.232 -0.772 9.544 1.00 91.12 98 THR A CA 1
ATOM 791 C C . THR A 1 98 ? 7.669 -0.679 8.084 1.00 91.12 98 THR A C 1
ATOM 793 O O . THR A 1 98 ? 8.827 -0.963 7.786 1.00 91.12 98 THR A O 1
ATOM 796 N N . LEU A 1 99 ? 6.745 -0.384 7.165 1.00 91.06 99 LEU A N 1
ATOM 797 C CA . LEU A 1 99 ? 7.036 -0.299 5.738 1.00 91.06 99 LEU A CA 1
ATOM 798 C C . LEU A 1 99 ? 7.671 1.040 5.385 1.00 91.06 99 LEU A C 1
ATOM 800 O O . LEU A 1 99 ? 7.348 2.074 5.973 1.00 91.06 99 LEU A O 1
ATOM 804 N N . ASP A 1 100 ? 8.538 1.013 4.377 1.00 92.31 100 ASP A N 1
ATOM 805 C CA . ASP A 1 100 ? 9.144 2.235 3.866 1.00 92.31 100 ASP A CA 1
ATOM 806 C C . ASP A 1 100 ? 8.068 3.144 3.247 1.00 92.31 100 ASP A C 1
ATOM 808 O O . ASP A 1 100 ? 7.130 2.672 2.601 1.00 92.31 100 ASP A O 1
ATOM 812 N N . GLY A 1 101 ? 8.171 4.448 3.493 1.00 93.69 101 GLY A N 1
ATOM 813 C CA . GLY A 1 101 ? 7.160 5.441 3.121 1.00 93.69 101 GLY A CA 1
ATOM 814 C C . GLY A 1 101 ? 6.025 5.649 4.133 1.00 93.69 101 GLY A C 1
ATOM 815 O O . GLY A 1 101 ? 5.281 6.619 3.991 1.00 93.69 101 GLY A O 1
ATOM 816 N N . PHE A 1 102 ? 5.906 4.839 5.197 1.00 94.88 102 PHE A N 1
ATOM 817 C CA . PHE A 1 102 ? 4.860 5.037 6.216 1.00 94.88 102 PHE A CA 1
ATOM 818 C C . PHE A 1 102 ? 4.964 6.406 6.901 1.00 94.88 102 PHE A C 1
ATOM 820 O O . PHE A 1 102 ? 3.955 7.080 7.113 1.00 94.88 102 PHE A O 1
ATOM 827 N N . ASP A 1 103 ? 6.183 6.855 7.199 1.00 95.81 103 ASP A N 1
ATOM 828 C CA . ASP A 1 103 ? 6.418 8.141 7.860 1.00 95.81 103 ASP A CA 1
ATOM 829 C C . ASP A 1 103 ? 6.014 9.343 6.998 1.00 95.81 103 ASP A C 1
ATOM 831 O O . ASP A 1 103 ? 5.679 10.392 7.553 1.00 95.81 103 ASP A O 1
ATOM 835 N N . LEU A 1 104 ? 5.974 9.168 5.672 1.00 96.12 104 LEU A N 1
ATOM 836 C CA . LEU A 1 104 ? 5.590 10.192 4.697 1.00 96.12 104 LEU A CA 1
ATOM 837 C C . LEU A 1 104 ? 4.071 10.351 4.552 1.00 96.12 104 LEU A C 1
ATOM 839 O O . LEU A 1 104 ? 3.621 11.319 3.943 1.00 96.12 104 LEU A O 1
ATOM 843 N N . LEU A 1 105 ? 3.283 9.423 5.102 1.00 96.25 105 LEU A N 1
ATOM 844 C CA . LEU A 1 105 ? 1.829 9.543 5.142 1.00 96.25 105 LEU A CA 1
ATOM 845 C C . LEU A 1 105 ? 1.402 10.682 6.077 1.00 96.25 105 LEU A C 1
ATOM 847 O O . LEU A 1 105 ? 2.008 10.926 7.127 1.00 96.25 105 LEU A O 1
ATOM 851 N N . THR A 1 106 ? 0.302 11.338 5.727 1.00 97.06 106 THR A N 1
ATOM 852 C CA . THR A 1 106 ? -0.381 12.303 6.593 1.00 97.06 106 THR A CA 1
ATOM 853 C C . THR A 1 106 ? -0.946 11.622 7.842 1.00 97.06 106 THR A C 1
ATOM 855 O O . THR A 1 106 ? -1.181 10.411 7.868 1.00 97.06 106 THR A O 1
ATOM 858 N N . ASP A 1 107 ? -1.226 12.399 8.889 1.00 97.50 107 ASP A N 1
ATOM 859 C CA . ASP A 1 107 ? -1.815 11.861 10.123 1.00 97.50 107 ASP A CA 1
ATOM 860 C C . ASP A 1 107 ? -3.183 11.200 9.882 1.00 97.50 107 ASP A C 1
ATOM 862 O O . ASP A 1 107 ? -3.508 10.185 10.504 1.00 97.50 107 ASP A O 1
ATOM 866 N N . GLU A 1 108 ? -3.969 11.723 8.934 1.00 96.38 108 GLU A N 1
ATOM 867 C CA . GLU A 1 108 ? -5.247 11.126 8.536 1.00 96.38 108 GLU A CA 1
ATOM 868 C C . GLU A 1 108 ? -5.045 9.749 7.882 1.00 96.38 108 GLU A C 1
ATOM 870 O O . GLU A 1 108 ? -5.746 8.784 8.202 1.00 96.38 108 GLU A O 1
ATOM 875 N N . GLU A 1 109 ? -4.063 9.621 6.992 1.00 97.12 109 GLU A N 1
ATOM 876 C CA . GLU A 1 109 ? -3.728 8.356 6.333 1.00 97.12 109 GLU A CA 1
ATOM 877 C C . GLU A 1 109 ? -3.161 7.338 7.326 1.00 97.12 109 GLU A C 1
ATOM 879 O O . GLU A 1 109 ? -3.602 6.185 7.346 1.00 97.12 109 GLU A O 1
ATOM 884 N N . LYS A 1 110 ? -2.266 7.761 8.227 1.00 97.56 110 LYS A N 1
ATOM 885 C CA . LYS A 1 110 ? -1.761 6.922 9.327 1.00 97.56 110 LYS A CA 1
ATOM 886 C C . LYS A 1 110 ? -2.906 6.429 10.210 1.00 97.56 110 LYS A C 1
ATOM 888 O O . LYS A 1 110 ? -2.952 5.247 10.563 1.00 97.56 110 LYS A O 1
ATOM 893 N N . HIS A 1 111 ? -3.881 7.289 10.512 1.00 97.12 111 HIS A N 1
ATOM 894 C CA . HIS A 1 111 ? -5.081 6.894 11.246 1.00 97.12 111 HIS A CA 1
ATOM 895 C C . HIS A 1 111 ? -5.891 5.825 10.494 1.00 97.12 111 HIS A C 1
ATOM 897 O O . HIS A 1 111 ? -6.298 4.836 11.108 1.00 97.12 111 HIS A O 1
ATOM 903 N N . LYS A 1 112 ? -6.076 5.957 9.171 1.00 96.06 112 LYS A N 1
ATOM 904 C CA . LYS A 1 112 ? -6.744 4.939 8.332 1.00 96.06 112 LYS A CA 1
ATOM 905 C C . LYS A 1 112 ? -6.013 3.594 8.377 1.00 96.06 112 LYS A C 1
ATOM 907 O O . LYS A 1 112 ? -6.657 2.562 8.579 1.00 96.06 112 LYS A O 1
ATOM 912 N N . VAL A 1 113 ? -4.682 3.594 8.274 1.00 95.94 113 VAL A N 1
ATOM 913 C CA . VAL A 1 113 ? -3.865 2.373 8.388 1.00 95.94 113 VAL A CA 1
ATOM 914 C C . VAL A 1 113 ? -4.055 1.719 9.756 1.00 95.94 113 VAL A C 1
ATOM 916 O O . VAL A 1 113 ? -4.383 0.536 9.839 1.00 95.94 113 VAL A O 1
ATOM 919 N N . HIS A 1 114 ? -3.936 2.477 10.847 1.00 96.00 114 HIS A N 1
ATOM 920 C CA . HIS A 1 114 ? -4.131 1.937 12.193 1.00 96.00 114 HIS A CA 1
ATOM 921 C C . HIS A 1 114 ? -5.563 1.452 12.452 1.00 96.00 114 HIS A C 1
ATOM 923 O O . HIS A 1 114 ? -5.751 0.462 13.163 1.00 96.00 114 HIS A O 1
ATOM 929 N N . ALA A 1 115 ? -6.573 2.112 11.884 1.00 94.69 115 ALA A N 1
ATOM 930 C CA . ALA A 1 115 ? -7.959 1.668 11.964 1.00 94.69 115 ALA A CA 1
ATOM 931 C C . ALA A 1 115 ? -8.151 0.312 11.268 1.00 94.69 115 ALA A C 1
ATOM 933 O O . ALA A 1 115 ? -8.738 -0.593 11.864 1.00 94.69 115 ALA A O 1
ATOM 934 N N . TRP A 1 116 ? -7.594 0.134 10.066 1.00 93.12 116 TRP A N 1
ATOM 935 C CA . TRP A 1 116 ? -7.623 -1.144 9.348 1.00 93.12 116 TRP A CA 1
ATOM 936 C C . TRP A 1 116 ? -6.913 -2.261 10.118 1.00 93.12 116 TRP A C 1
ATOM 938 O O . TRP A 1 116 ? -7.450 -3.360 10.281 1.00 93.12 116 TRP A O 1
ATOM 948 N N . ILE A 1 117 ? -5.732 -1.958 10.658 1.00 92.81 117 ILE A N 1
ATOM 949 C CA . ILE A 1 117 ? -4.974 -2.860 11.522 1.00 92.81 117 ILE A CA 1
ATOM 950 C C . ILE A 1 117 ? -5.858 -3.330 12.684 1.00 92.81 117 ILE A C 1
ATOM 952 O O . ILE A 1 117 ? -6.041 -4.528 12.868 1.00 92.81 117 ILE A O 1
ATOM 956 N N . LYS A 1 118 ? -6.482 -2.410 13.432 1.00 91.44 118 LYS A N 1
ATOM 957 C CA . LYS A 1 118 ? -7.375 -2.756 14.554 1.00 91.44 118 LYS A CA 1
ATOM 958 C C . LYS A 1 118 ? -8.551 -3.636 14.121 1.00 91.44 118 LYS A C 1
ATOM 960 O O . LYS A 1 118 ? -8.838 -4.613 14.805 1.00 91.44 118 LYS A O 1
ATOM 965 N N . GLN A 1 119 ? -9.195 -3.330 12.996 1.00 87.62 119 GLN A N 1
ATOM 966 C CA . GLN A 1 119 ? -10.312 -4.124 12.466 1.00 87.62 119 GLN A CA 1
ATOM 967 C C . GLN A 1 119 ? -9.883 -5.550 12.102 1.00 87.62 119 GLN A C 1
ATOM 969 O O . GLN A 1 119 ? -10.577 -6.508 12.434 1.00 87.62 119 GLN A O 1
ATOM 974 N N . SER A 1 120 ? -8.696 -5.705 11.516 1.00 82.19 120 SER A N 1
ATOM 975 C CA . SER A 1 120 ? -8.136 -7.009 11.141 1.00 82.19 120 SER A CA 1
ATOM 976 C C . SER A 1 120 ? -7.847 -7.917 12.346 1.00 82.19 120 SER A C 1
ATOM 978 O O . SER A 1 120 ? -7.784 -9.131 12.191 1.00 82.19 120 SER A O 1
ATOM 980 N N . LYS A 1 121 ? -7.701 -7.355 13.558 1.00 67.38 121 LYS A N 1
ATOM 981 C CA . LYS A 1 121 ? -7.576 -8.115 14.821 1.00 67.38 121 LYS A CA 1
ATOM 982 C C . LYS A 1 121 ? -8.891 -8.717 15.303 1.00 67.38 121 LYS A C 1
ATOM 984 O O . LYS A 1 121 ? -8.865 -9.660 16.078 1.00 67.38 121 LYS A O 1
ATOM 989 N N . ILE A 1 122 ? -10.017 -8.113 14.930 1.00 60.00 122 ILE A N 1
ATOM 990 C CA . ILE A 1 122 ? -11.338 -8.432 15.488 1.00 60.00 122 ILE A CA 1
ATOM 991 C C . ILE A 1 122 ? -11.998 -9.582 14.711 1.00 60.00 122 ILE A C 1
ATOM 993 O O . ILE A 1 122 ? -12.860 -10.266 15.249 1.00 60.00 122 ILE A O 1
ATOM 997 N N . GLY A 1 123 ? -11.585 -9.806 13.459 1.00 50.66 123 GLY A N 1
ATOM 998 C CA . GLY A 1 123 ? -12.119 -10.856 12.587 1.00 50.66 123 GLY A CA 1
ATOM 999 C C . GLY A 1 123 ? -11.234 -12.097 12.412 1.00 50.66 123 GLY A C 1
ATOM 1000 O O . GLY A 1 123 ? -11.545 -12.898 11.532 1.00 50.66 123 GLY A O 1
ATOM 1001 N N . ALA A 1 124 ? -10.140 -12.230 13.173 1.00 45.91 124 ALA A N 1
ATOM 1002 C CA . ALA A 1 124 ? -9.170 -13.329 13.077 1.00 45.91 124 ALA A CA 1
ATOM 1003 C C . ALA A 1 124 ? -9.304 -14.338 14.226 1.00 45.91 124 ALA A C 1
ATOM 1005 O O . ALA A 1 124 ? -9.588 -13.898 15.363 1.00 45.91 124 ALA A O 1
#

Nearest PDB structures (foldseek):
  2n8a-assembly1_A  TM=6.059E-01  e=4.100E-05  Homo sapiens
  4av1-assembly1_D  TM=7.633E-01  e=3.564E-04  Homo sapiens
  7s6h-assembly2_C  TM=7.326E-01  e=1.890E-03  Homo sapiens
  4xb6-assembly1_E  TM=2.987E-01  e=2.201E-01  Escherichia coli str. K-12 substr. MG1655
  7z15-assembly1_A  TM=3.015E-01  e=3.839E-01  Escherichia coli

Foldseek 3Di:
DDPPPCPPPDDDPDDPDDDDDDDDDDDDDPDDPDPQKDQPDFKAKDFACAWDAAQPQPRHTDHGRFIWIWGWIAGNVGDIDIHIHGLLSDPCLVCVCVGHCNVVDDPVVVVVSVVSVVVSVVPD

Secondary structure (DSSP, 8-state):
-----GGGSSS-----S------------------SEE--S--EEEE--SS-EEPTTT-PEEPTT-EEEEEEEEETTS-EEEEEEEGGG-S-GGGGGGSBTGGGS-HHHHHHHHHHHHHHHH--

pLDDT: mean 73.72, std 24.05, range [26.98, 97.56]

Mean predicted aligned error: 12.28 Å